Protein AF-A0A016WH17-F1 (afdb_monomer_lite)

Foldseek 3Di:
DDWDQAPVRDTGPDPVVVVVRVVVVVCCVVVPPPPDPPPCPPPPPDPPPPCNVVVVVVVVVPDDPPPDPPPPPPPPPDPDPDDDDDD

Radius of gyration: 31.29 Å; chains: 1; bounding box: 49×58×72 Å

Secondary structure (DSSP, 8-state):
---EEPTTS-EE--HHHHHHHHHHHHHHHHH----PPP-----STT---THHHHHHHHHHHHSPTT-PPP-----------------

pLDDT: mean 74.12, std 14.38, range [45.62, 94.19]

Sequence (87 aa):
MTALRRPDGTITSSRRVMEKVIYDFYSDLFDSHVQLPPYHLREDGYLIPSVLPSEVRHAIKSVKNRTAPGPDRTGSLHAVPVGMQGT

Organism: NCBI:txid53326

Structure (mmCIF, N/CA/C/O backbone):
data_AF-A0A016WH17-F1
#
_entry.id   AF-A0A016WH17-F1
#
loop_
_atom_site.group_PDB
_atom_site.id
_atom_site.type_symbol
_atom_site.label_atom_id
_atom_site.label_alt_id
_atom_site.label_comp_id
_atom_site.label_asym_id
_atom_site.label_entity_id
_atom_site.label_seq_id
_atom_site.pdbx_PDB_ins_code
_atom_site.Cartn_x
_atom_site.Cartn_y
_atom_site.Cartn_z
_atom_site.occupancy
_atom_site.B_iso_or_equiv
_atom_site.auth_seq_id
_atom_site.auth_comp_id
_atom_site.auth_asym_id
_atom_site.auth_atom_id
_atom_site.pdbx_PDB_model_num
ATOM 1 N N . MET A 1 1 ? 23.682 -7.670 -4.081 1.00 70.06 1 MET A N 1
ATOM 2 C CA . MET A 1 1 ? 23.444 -6.799 -5.250 1.00 70.06 1 MET A CA 1
ATOM 3 C C . MET A 1 1 ? 21.949 -6.547 -5.317 1.00 70.06 1 MET A C 1
ATOM 5 O O . MET A 1 1 ? 21.205 -7.510 -5.431 1.00 70.06 1 MET A O 1
ATOM 9 N N . THR A 1 2 ? 21.507 -5.307 -5.122 1.00 83.75 2 THR A N 1
ATOM 10 C CA . THR A 1 2 ? 20.080 -4.953 -5.037 1.00 83.75 2 THR A CA 1
ATOM 11 C C . THR A 1 2 ? 19.630 -4.372 -6.374 1.00 83.75 2 THR A C 1
ATOM 13 O O . THR A 1 2 ? 20.352 -3.572 -6.964 1.00 83.75 2 THR A O 1
ATOM 16 N N . ALA A 1 3 ? 18.468 -4.788 -6.870 1.00 89.06 3 ALA A N 1
ATOM 17 C CA . ALA A 1 3 ? 17.906 -4.321 -8.131 1.00 89.06 3 ALA A CA 1
ATOM 18 C C . ALA A 1 3 ? 16.388 -4.190 -7.991 1.00 89.06 3 ALA A C 1
ATOM 20 O O . ALA A 1 3 ? 15.759 -5.003 -7.314 1.00 89.06 3 ALA A O 1
ATOM 21 N N . LEU A 1 4 ? 15.809 -3.166 -8.613 1.00 92.75 4 LEU A N 1
ATOM 22 C CA . LEU A 1 4 ? 14.367 -2.954 -8.650 1.00 92.75 4 LEU A CA 1
ATOM 23 C C . LEU A 1 4 ? 13.808 -3.388 -9.994 1.00 92.75 4 LEU A C 1
ATOM 25 O O . LEU A 1 4 ? 14.433 -3.201 -11.038 1.00 92.75 4 LEU A O 1
ATOM 29 N N . ARG A 1 5 ? 12.603 -3.946 -9.960 1.00 92.00 5 ARG A N 1
ATOM 30 C CA . ARG A 1 5 ? 11.833 -4.239 -11.159 1.00 92.00 5 ARG A CA 1
ATOM 31 C C . ARG A 1 5 ? 10.919 -3.056 -11.453 1.00 92.00 5 ARG A C 1
ATOM 33 O O . ARG A 1 5 ? 10.156 -2.625 -10.594 1.00 92.00 5 ARG A O 1
ATOM 40 N N . ARG A 1 6 ? 11.013 -2.539 -12.670 1.00 89.50 6 ARG A N 1
ATOM 41 C CA . ARG A 1 6 ? 10.137 -1.495 -13.196 1.00 89.50 6 ARG A CA 1
ATOM 42 C C . ARG A 1 6 ? 8.754 -2.075 -13.532 1.00 89.50 6 ARG A C 1
ATOM 44 O O . ARG A 1 6 ? 8.645 -3.284 -13.761 1.00 89.50 6 ARG A O 1
ATOM 51 N N . PRO A 1 7 ? 7.711 -1.235 -13.643 1.00 86.12 7 PRO A N 1
ATOM 52 C CA . PRO A 1 7 ? 6.389 -1.673 -14.099 1.00 86.12 7 PRO A CA 1
ATOM 53 C C . PRO A 1 7 ? 6.410 -2.347 -15.482 1.00 86.12 7 PRO A C 1
ATOM 55 O O . PRO A 1 7 ? 5.675 -3.302 -15.707 1.00 86.12 7 PRO A O 1
ATOM 58 N N . ASP A 1 8 ? 7.318 -1.923 -16.370 1.00 87.69 8 ASP A N 1
ATOM 59 C CA . ASP A 1 8 ? 7.543 -2.521 -17.699 1.00 87.69 8 ASP A CA 1
ATOM 60 C C . ASP A 1 8 ? 8.200 -3.920 -17.663 1.00 87.69 8 ASP A C 1
ATOM 62 O O . ASP A 1 8 ? 8.422 -4.534 -18.703 1.00 87.69 8 ASP A O 1
ATOM 66 N N . GLY A 1 9 ? 8.514 -4.440 -16.470 1.00 87.75 9 GLY A N 1
ATOM 67 C CA . GLY A 1 9 ? 9.136 -5.748 -16.268 1.00 87.75 9 GLY A CA 1
ATOM 68 C C . GLY A 1 9 ? 10.665 -5.738 -16.270 1.00 87.75 9 GLY A C 1
ATOM 69 O O . GLY A 1 9 ? 11.270 -6.735 -15.877 1.00 87.75 9 GLY A O 1
ATOM 70 N N . THR A 1 10 ? 11.306 -4.625 -16.628 1.00 93.12 10 THR A N 1
ATOM 71 C CA . THR A 1 10 ? 12.770 -4.523 -16.674 1.00 93.12 10 THR A CA 1
ATOM 72 C C . THR A 1 10 ? 13.358 -4.498 -15.266 1.00 93.12 10 THR A C 1
ATOM 74 O O . THR A 1 10 ? 12.910 -3.735 -14.408 1.00 93.12 10 THR A O 1
ATOM 77 N N . ILE A 1 11 ? 14.406 -5.287 -15.023 1.00 92.69 11 ILE A N 1
ATOM 78 C CA . ILE A 1 11 ? 15.156 -5.274 -13.761 1.00 92.69 11 ILE A CA 1
ATOM 79 C C . ILE A 1 11 ? 16.348 -4.325 -13.903 1.00 92.69 11 ILE A C 1
ATOM 81 O O . ILE A 1 11 ? 17.141 -4.447 -14.833 1.00 92.69 11 ILE A O 1
ATOM 85 N N . THR A 1 12 ? 16.485 -3.379 -12.978 1.00 91.19 12 THR A N 1
ATOM 86 C CA . THR A 1 12 ? 17.547 -2.368 -12.980 1.00 91.19 12 THR A CA 1
ATOM 87 C C . THR A 1 12 ? 18.245 -2.287 -11.630 1.00 91.19 12 THR A C 1
ATOM 89 O O . THR A 1 12 ? 17.610 -2.266 -10.579 1.00 91.19 12 THR A O 1
ATOM 92 N N . SER A 1 13 ? 19.570 -2.207 -11.660 1.00 92.81 13 SER A N 1
ATOM 93 C CA . SER A 1 13 ? 20.431 -1.943 -10.500 1.00 92.81 13 SER A CA 1
ATOM 94 C C . SER A 1 13 ? 21.053 -0.541 -10.539 1.00 92.81 13 SER A C 1
ATOM 96 O O . SER A 1 13 ? 21.858 -0.188 -9.678 1.00 92.81 13 SER A O 1
ATOM 98 N N . SER A 1 14 ? 20.709 0.271 -11.547 1.00 93.38 14 SER A N 1
ATOM 99 C CA . SER A 1 14 ? 21.236 1.629 -11.683 1.00 93.38 14 SER A CA 1
ATOM 100 C C . SER A 1 14 ? 20.595 2.555 -10.658 1.00 93.38 14 SER A C 1
ATOM 102 O O . SER A 1 14 ? 19.376 2.723 -10.660 1.00 93.38 14 SER A O 1
ATOM 104 N N . ARG A 1 15 ? 21.421 3.222 -9.840 1.00 92.69 15 ARG A N 1
ATOM 105 C CA . ARG A 1 15 ? 20.972 4.132 -8.774 1.00 92.69 15 ARG A CA 1
ATOM 106 C C . ARG A 1 15 ? 19.945 5.159 -9.259 1.00 92.69 15 ARG A C 1
ATOM 108 O O . ARG A 1 15 ? 18.863 5.231 -8.695 1.00 92.69 15 ARG A O 1
ATOM 115 N N . ARG A 1 16 ? 20.250 5.899 -10.332 1.00 94.19 16 ARG A N 1
ATOM 116 C CA . ARG A 1 16 ? 19.356 6.948 -10.869 1.00 94.19 16 ARG A CA 1
ATOM 117 C C . ARG A 1 16 ? 18.005 6.390 -11.311 1.00 94.19 16 ARG A C 1
ATOM 119 O O . ARG A 1 16 ? 16.973 7.027 -11.146 1.00 94.19 16 ARG A O 1
ATOM 126 N N . VAL A 1 17 ? 18.017 5.195 -11.898 1.00 92.25 17 VAL A N 1
ATOM 127 C CA . VAL A 1 17 ? 16.791 4.553 -12.380 1.00 92.25 17 VAL A CA 1
ATOM 128 C C . VAL A 1 17 ? 15.983 4.019 -11.200 1.00 92.25 17 VAL A C 1
ATOM 130 O O . VAL A 1 17 ? 14.770 4.177 -11.186 1.00 92.25 17 VAL A O 1
ATOM 133 N N . MET A 1 18 ? 16.641 3.440 -10.194 1.00 93.81 18 MET A N 1
ATOM 134 C CA . MET A 1 18 ? 15.992 2.992 -8.962 1.00 93.81 18 MET A CA 1
ATOM 135 C C . MET A 1 18 ? 15.351 4.157 -8.199 1.00 93.81 18 MET A C 1
ATOM 137 O O . MET A 1 18 ? 14.202 4.039 -7.790 1.00 93.81 18 MET A O 1
ATOM 141 N N . GLU A 1 19 ? 16.055 5.285 -8.060 1.00 94.12 19 GLU A N 1
ATOM 142 C CA . GLU A 1 19 ? 15.524 6.510 -7.442 1.00 94.12 19 GLU A CA 1
ATOM 143 C C . GLU A 1 19 ? 14.250 6.980 -8.157 1.00 94.12 19 GLU A C 1
ATOM 145 O O . GLU A 1 19 ? 13.255 7.279 -7.501 1.00 94.12 19 GLU A O 1
ATOM 150 N N . LYS A 1 20 ? 14.237 6.951 -9.497 1.00 93.94 20 LYS A N 1
ATOM 151 C CA . LYS A 1 20 ? 13.044 7.292 -10.279 1.00 93.94 20 LYS A CA 1
ATOM 152 C C . LYS A 1 20 ? 11.890 6.308 -10.062 1.00 93.94 20 LYS A C 1
ATOM 154 O O . LYS A 1 20 ? 10.767 6.736 -9.858 1.00 93.94 20 LYS A O 1
ATOM 159 N N . VAL A 1 21 ? 12.156 5.001 -10.076 1.00 92.69 21 VAL A N 1
ATOM 160 C CA . VAL A 1 21 ? 11.121 3.969 -9.856 1.00 92.69 21 VAL A CA 1
ATOM 161 C C . VAL A 1 21 ? 10.457 4.129 -8.492 1.00 92.69 21 VAL A C 1
ATOM 163 O O . VAL A 1 21 ? 9.247 3.967 -8.376 1.00 92.69 21 VAL A O 1
ATOM 166 N N . ILE A 1 22 ? 11.246 4.457 -7.469 1.00 93.06 22 ILE A N 1
ATOM 167 C CA . ILE A 1 22 ? 10.738 4.730 -6.124 1.00 93.06 22 ILE A CA 1
ATOM 168 C C . ILE A 1 22 ? 9.892 6.006 -6.125 1.00 93.06 22 ILE A C 1
ATOM 170 O O . ILE A 1 22 ? 8.806 6.007 -5.554 1.00 93.06 22 ILE A O 1
ATOM 174 N N . TYR A 1 23 ? 10.373 7.074 -6.766 1.00 93.19 23 TYR A N 1
ATOM 175 C CA . TYR A 1 23 ? 9.638 8.332 -6.869 1.00 93.19 23 TYR A CA 1
ATOM 176 C C . TYR A 1 23 ? 8.281 8.140 -7.554 1.00 93.19 23 TYR A C 1
ATOM 178 O O . TYR A 1 23 ? 7.264 8.454 -6.946 1.00 93.19 23 TYR A O 1
ATOM 186 N N . ASP A 1 24 ? 8.267 7.543 -8.749 1.00 91.69 24 ASP A N 1
ATOM 187 C CA . ASP A 1 24 ? 7.050 7.285 -9.527 1.00 91.69 24 ASP A CA 1
ATOM 188 C C . ASP A 1 24 ? 6.044 6.450 -8.697 1.00 91.69 24 ASP A C 1
ATOM 190 O O . ASP A 1 24 ? 4.871 6.798 -8.609 1.00 91.69 24 ASP A O 1
ATOM 194 N N . PHE A 1 25 ? 6.514 5.411 -7.988 1.00 89.75 25 PHE A N 1
ATOM 195 C CA . PHE A 1 25 ? 5.670 4.582 -7.116 1.00 89.75 25 PHE A CA 1
ATOM 196 C C . PHE A 1 25 ? 5.012 5.371 -5.976 1.00 89.75 25 PHE A C 1
ATOM 198 O O . PHE A 1 25 ? 3.823 5.199 -5.707 1.00 89.75 25 PHE A O 1
ATOM 205 N N . TYR A 1 26 ? 5.773 6.215 -5.274 1.00 90.31 26 TYR A N 1
ATOM 206 C CA . TYR A 1 26 ? 5.215 7.013 -4.182 1.00 90.31 26 TYR A CA 1
ATOM 207 C C . TYR A 1 26 ? 4.312 8.131 -4.699 1.00 90.31 26 TYR A C 1
ATOM 209 O O . TYR A 1 26 ? 3.292 8.406 -4.074 1.00 90.31 26 TYR A O 1
ATOM 217 N N . SER A 1 27 ? 4.648 8.742 -5.834 1.00 90.12 27 SER A N 1
ATOM 218 C CA . SER A 1 27 ? 3.781 9.711 -6.500 1.00 90.12 27 SER A CA 1
ATOM 219 C C . SER A 1 27 ? 2.417 9.102 -6.807 1.00 90.12 27 SER A C 1
ATOM 221 O O . SER A 1 27 ? 1.416 9.645 -6.352 1.00 90.12 27 SER A O 1
ATOM 223 N N . ASP A 1 28 ? 2.377 7.938 -7.458 1.00 87.81 28 ASP A N 1
ATOM 224 C CA . ASP A 1 28 ? 1.122 7.248 -7.771 1.00 87.81 28 ASP A CA 1
ATOM 225 C C . ASP A 1 28 ? 0.342 6.872 -6.500 1.00 87.81 28 ASP A C 1
ATOM 227 O O . ASP A 1 28 ? -0.879 6.998 -6.454 1.00 87.81 28 ASP A O 1
ATOM 231 N N . LEU A 1 29 ? 1.035 6.443 -5.439 1.00 86.75 29 LEU A N 1
ATOM 232 C CA . LEU A 1 29 ? 0.400 6.069 -4.174 1.00 86.75 29 LEU A CA 1
ATOM 233 C C . LEU A 1 29 ? -0.307 7.255 -3.506 1.00 86.75 29 LEU A C 1
ATOM 235 O O . LEU A 1 29 ? -1.447 7.113 -3.067 1.00 86.75 29 LEU A O 1
ATOM 239 N N . PHE A 1 30 ? 0.359 8.407 -3.418 1.00 82.12 30 PHE A N 1
ATOM 240 C CA . PHE A 1 30 ? -0.206 9.596 -2.776 1.00 82.12 30 PHE A CA 1
ATOM 241 C C . PHE A 1 30 ? -1.211 10.336 -3.664 1.00 82.12 30 PHE A C 1
ATOM 243 O O . PHE A 1 30 ? -2.124 10.959 -3.128 1.00 82.12 30 PHE A O 1
ATOM 250 N N . ASP A 1 31 ? -1.070 10.249 -4.988 1.00 81.44 31 ASP A N 1
ATOM 251 C CA . ASP A 1 31 ? -2.016 10.825 -5.952 1.00 81.44 31 ASP A CA 1
ATOM 252 C C . ASP A 1 31 ? -3.265 9.946 -6.136 1.00 81.44 31 ASP A C 1
ATOM 254 O O . ASP A 1 31 ? -4.347 10.433 -6.468 1.00 81.44 31 ASP A O 1
ATOM 258 N N . SER A 1 32 ? -3.164 8.644 -5.833 1.00 74.44 32 SER A N 1
ATOM 259 C CA . SER A 1 32 ? -4.314 7.746 -5.749 1.00 74.44 32 SER A CA 1
ATOM 260 C C . SER A 1 32 ? -5.165 8.061 -4.514 1.00 74.44 32 SER A C 1
ATOM 262 O O . SER A 1 32 ? -5.172 7.361 -3.502 1.00 74.44 32 SER A O 1
ATOM 264 N N . HIS A 1 33 ? -5.947 9.134 -4.597 1.00 71.69 33 HIS A N 1
ATOM 265 C CA . HIS A 1 33 ? -7.066 9.369 -3.699 1.00 71.69 33 HIS A CA 1
ATOM 266 C C . HIS A 1 33 ? -8.135 8.305 -3.954 1.00 71.69 33 HIS A C 1
ATOM 268 O O . HIS A 1 33 ? -9.146 8.537 -4.618 1.00 71.69 33 HIS A O 1
ATOM 274 N N . VAL A 1 34 ? -7.913 7.106 -3.417 1.00 67.62 34 VAL A N 1
ATOM 275 C CA . VAL A 1 34 ? -8.965 6.114 -3.255 1.00 67.62 34 VAL A CA 1
ATOM 276 C C . VAL A 1 34 ? -10.015 6.786 -2.382 1.00 67.62 34 VAL A C 1
ATOM 278 O O . VAL A 1 34 ? -9.785 7.022 -1.195 1.00 67.62 34 VAL A O 1
ATOM 281 N N . GLN A 1 35 ? -11.159 7.131 -2.978 1.00 69.38 35 GLN A N 1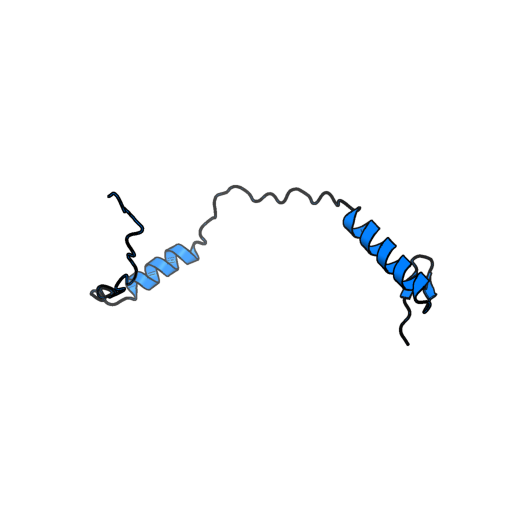
ATOM 282 C CA . GLN A 1 35 ? -12.364 7.427 -2.217 1.00 69.38 35 GLN A CA 1
ATOM 283 C C . GLN A 1 35 ? -12.708 6.153 -1.457 1.00 69.38 35 GLN A C 1
ATOM 285 O O . GLN A 1 35 ? -13.409 5.271 -1.952 1.00 69.38 35 GLN A O 1
ATOM 290 N N . LEU A 1 36 ? -12.145 6.026 -0.257 1.00 70.62 36 LEU A N 1
ATOM 291 C CA . LEU A 1 36 ? -12.604 5.035 0.685 1.00 70.62 36 LEU A CA 1
ATOM 292 C C . LEU A 1 36 ? -14.091 5.324 0.892 1.00 70.62 36 LEU A C 1
ATOM 294 O O . LEU A 1 36 ? -14.457 6.496 1.064 1.00 70.62 36 LEU A O 1
ATOM 298 N N . PRO A 1 37 ? -14.961 4.301 0.847 1.00 71.94 37 PRO A N 1
ATOM 299 C CA . PRO A 1 37 ? -16.335 4.500 1.263 1.00 71.94 37 PRO A CA 1
ATOM 300 C C . PRO A 1 37 ? -16.291 5.171 2.640 1.00 71.94 37 PRO A C 1
ATOM 302 O O . PRO A 1 37 ? -15.473 4.751 3.470 1.00 71.94 37 PRO A O 1
ATOM 305 N N . PRO A 1 38 ? -17.094 6.226 2.875 1.00 67.75 38 PRO A N 1
ATOM 306 C CA . PRO A 1 38 ? -17.101 6.916 4.151 1.00 67.75 38 PRO A CA 1
ATOM 307 C C . PRO A 1 38 ? -17.162 5.869 5.254 1.00 67.75 38 PRO A C 1
ATOM 309 O O . PRO A 1 38 ? -18.052 5.010 5.250 1.00 67.75 38 PRO A O 1
ATOM 312 N N . TYR A 1 39 ? -16.172 5.873 6.145 1.00 62.44 39 TYR A N 1
ATOM 313 C CA . TYR A 1 39 ? -16.232 5.036 7.328 1.00 62.44 39 TYR A CA 1
ATOM 314 C C . TYR A 1 39 ? -17.408 5.585 8.127 1.00 62.44 39 TYR A C 1
ATOM 316 O O . TYR A 1 39 ? -17.300 6.631 8.765 1.00 62.44 39 TYR A O 1
ATOM 324 N N . HIS A 1 40 ? -18.570 4.946 7.988 1.00 63.38 40 HIS A N 1
ATOM 325 C CA . HIS A 1 40 ? -19.759 5.288 8.745 1.00 63.38 40 HIS A CA 1
ATOM 326 C C . HIS A 1 40 ? -19.467 4.837 10.168 1.00 63.38 40 HIS A C 1
ATOM 328 O O . HIS A 1 40 ? -19.833 3.737 10.580 1.00 63.38 40 HIS A O 1
ATOM 334 N N . LEU A 1 41 ? -18.742 5.673 10.906 1.00 60.03 41 LEU A N 1
ATOM 335 C CA . LEU A 1 41 ? -18.729 5.637 12.350 1.00 60.03 41 LEU A CA 1
ATOM 336 C C . LEU A 1 41 ? -20.163 5.998 12.719 1.00 60.03 41 LEU A C 1
ATOM 338 O O . LEU A 1 41 ? -20.526 7.170 12.772 1.00 60.03 41 LEU A O 1
ATOM 342 N N . ARG A 1 42 ? -21.025 4.975 12.763 1.00 58.47 42 ARG A N 1
ATOM 343 C CA . ARG A 1 42 ? -22.426 5.147 13.111 1.00 58.47 42 ARG A CA 1
ATOM 344 C C . ARG A 1 42 ? -22.407 5.882 14.442 1.00 58.47 42 ARG A C 1
ATOM 346 O O . ARG A 1 42 ? -21.784 5.440 15.402 1.00 58.47 42 ARG A O 1
ATOM 353 N N . GLU A 1 43 ? -23.067 7.026 14.482 1.00 56.62 43 GLU A N 1
ATOM 354 C CA . GLU A 1 43 ? -23.349 7.735 15.723 1.00 56.62 43 GLU A CA 1
ATOM 355 C C . GLU A 1 43 ? -24.399 6.969 16.555 1.00 56.62 43 GLU A C 1
ATOM 357 O O . GLU A 1 43 ? -25.191 7.571 17.275 1.00 56.62 43 GLU A O 1
ATOM 362 N N . ASP A 1 44 ? -24.455 5.632 16.477 1.00 56.28 44 ASP A N 1
ATOM 363 C CA . ASP A 1 44 ? -25.167 4.825 17.462 1.00 56.28 44 ASP A CA 1
ATOM 364 C C . ASP A 1 44 ? -24.280 4.725 18.702 1.00 56.28 44 ASP A C 1
ATOM 366 O O . ASP A 1 44 ? -23.634 3.720 18.981 1.00 56.28 44 ASP A O 1
ATOM 370 N N . GLY A 1 45 ? -24.226 5.873 19.386 1.00 58.34 45 GLY A N 1
ATOM 371 C CA . GLY A 1 45 ? -23.377 6.221 20.511 1.00 58.34 45 GLY A CA 1
ATOM 372 C C . GLY A 1 45 ? -22.779 5.025 21.214 1.00 58.34 45 GLY A C 1
ATOM 373 O O . GLY A 1 45 ? -23.503 4.325 21.910 1.00 58.34 45 GLY A O 1
ATOM 374 N N . TYR A 1 46 ? -21.471 4.839 21.004 1.00 59.62 46 TYR A N 1
ATOM 375 C CA . TYR A 1 46 ? -20.558 4.034 21.811 1.00 59.62 46 TYR A CA 1
ATOM 376 C C . TYR A 1 46 ? -21.325 3.041 22.686 1.00 59.62 46 TYR A C 1
ATOM 378 O O . TYR A 1 46 ? -21.513 3.291 23.879 1.00 59.62 46 TYR A O 1
ATOM 386 N N . LEU A 1 47 ? -21.887 1.988 22.073 1.00 66.06 47 LEU A N 1
ATOM 387 C CA . LEU A 1 47 ? -22.622 0.968 22.811 1.00 66.06 47 LEU A CA 1
ATOM 388 C C . LEU A 1 47 ? -21.620 0.364 23.777 1.00 66.06 47 LEU A C 1
ATOM 390 O O . LEU A 1 47 ? -20.833 -0.500 23.397 1.00 66.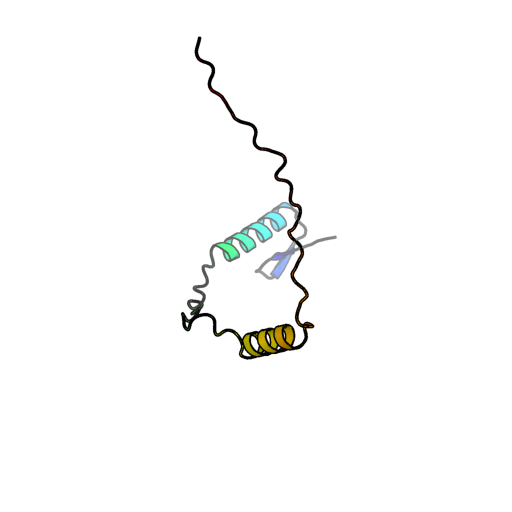06 47 LEU A O 1
ATOM 394 N N . ILE A 1 48 ? -21.612 0.884 25.004 1.00 62.47 48 ILE A N 1
ATOM 395 C CA . ILE A 1 48 ? -20.840 0.372 26.118 1.00 62.47 48 ILE A CA 1
ATOM 396 C C . ILE A 1 48 ? -21.123 -1.132 26.096 1.00 62.47 48 ILE A C 1
ATOM 398 O O . ILE A 1 48 ? -22.280 -1.511 26.323 1.00 62.47 48 ILE A O 1
ATOM 402 N N . PRO A 1 49 ? -20.129 -1.984 25.764 1.00 66.12 49 PRO A N 1
ATOM 403 C CA . PRO A 1 49 ? -20.345 -3.417 25.694 1.00 66.12 49 PRO A CA 1
ATOM 404 C C . PRO A 1 49 ? -21.041 -3.845 26.974 1.00 66.12 49 PRO A C 1
ATOM 406 O O . PRO A 1 49 ? -20.628 -3.418 28.046 1.00 66.12 49 PRO A O 1
ATOM 409 N N . SER A 1 50 ? -22.080 -4.673 26.905 1.00 65.44 50 SER A N 1
ATOM 410 C CA . SER A 1 50 ? -22.810 -5.141 28.099 1.00 65.44 50 SER A CA 1
ATOM 411 C C . SER A 1 50 ? -21.899 -5.804 29.150 1.00 65.44 50 SER A C 1
ATOM 413 O O . SER A 1 50 ? -22.262 -5.906 30.329 1.00 65.44 50 SER A O 1
ATOM 415 N N . VAL A 1 51 ? -20.696 -6.201 28.727 1.00 69.50 51 VAL A N 1
ATOM 416 C CA . VAL A 1 51 ? -19.563 -6.602 29.561 1.00 69.50 51 VAL A CA 1
ATOM 417 C C . VAL A 1 51 ? -19.139 -5.483 30.516 1.00 69.50 51 VAL A C 1
ATOM 419 O O . VAL A 1 51 ? -19.062 -5.745 31.708 1.00 69.50 51 VAL A O 1
ATOM 422 N N . LEU A 1 52 ? -18.983 -4.232 30.066 1.00 72.44 52 LEU A N 1
ATOM 423 C CA . LEU A 1 52 ? -18.514 -3.121 30.905 1.00 72.44 52 LEU A CA 1
ATOM 424 C C . LEU A 1 52 ? -19.445 -2.834 32.103 1.00 72.44 52 LEU A C 1
ATOM 426 O O . LEU A 1 52 ? -18.948 -2.806 33.227 1.00 72.44 52 LEU A O 1
ATOM 430 N N . PRO A 1 53 ? -20.784 -2.697 31.969 1.00 74.00 53 PRO A N 1
ATOM 431 C CA . PRO A 1 53 ? -21.658 -2.514 33.126 1.00 74.00 53 PRO A CA 1
ATOM 432 C C . PRO A 1 53 ? -21.666 -3.737 34.045 1.00 74.00 53 PRO A C 1
ATOM 434 O O . PRO A 1 53 ? -21.815 -3.599 35.257 1.00 74.00 53 PRO A O 1
ATOM 437 N N . SER A 1 54 ? -21.534 -4.940 33.481 1.00 80.00 54 SER A N 1
ATOM 438 C CA . SER A 1 54 ? -21.505 -6.185 34.253 1.00 80.00 54 SER A CA 1
ATOM 439 C C . SER A 1 54 ? -20.219 -6.317 35.064 1.00 80.00 54 SER A C 1
ATOM 441 O O . SER A 1 54 ? -20.275 -6.686 36.234 1.00 80.00 54 SER A O 1
ATOM 443 N N . GLU A 1 55 ? -19.090 -5.937 34.481 1.00 79.88 55 GLU A N 1
ATOM 444 C CA . GLU A 1 55 ? -17.766 -5.966 35.088 1.00 79.88 55 GLU A CA 1
ATOM 445 C C . GLU A 1 55 ? -17.612 -4.883 36.157 1.00 79.88 55 GLU A C 1
ATOM 447 O O . GLU A 1 55 ? -17.148 -5.177 37.255 1.00 79.88 55 GLU A O 1
ATOM 452 N N . VAL A 1 56 ? -18.137 -3.675 35.920 1.00 81.56 56 VAL A N 1
ATOM 453 C CA . VAL A 1 56 ? -18.197 -2.611 36.936 1.00 81.56 56 VAL A CA 1
ATOM 454 C C . VAL A 1 56 ? -19.030 -3.052 38.143 1.00 81.56 56 VAL A C 1
ATOM 456 O O . VAL A 1 56 ? -18.583 -2.927 39.283 1.00 81.56 56 VAL A O 1
ATOM 459 N N . ARG A 1 57 ? -20.220 -3.633 37.925 1.00 82.69 57 ARG A N 1
ATOM 460 C CA . ARG A 1 57 ? -21.046 -4.175 39.023 1.00 82.69 57 ARG A CA 1
ATOM 461 C C . ARG A 1 57 ? -20.343 -5.310 39.763 1.00 82.69 57 ARG A C 1
ATOM 463 O O . ARG A 1 57 ? -20.442 -5.389 40.987 1.00 82.69 57 ARG A O 1
ATOM 470 N N . HIS A 1 58 ? -19.663 -6.190 39.032 1.00 84.62 58 HIS A N 1
ATOM 471 C CA . HIS A 1 58 ? -18.933 -7.307 39.616 1.00 84.62 58 HIS A CA 1
ATOM 472 C C . HIS A 1 58 ? -17.758 -6.819 40.469 1.00 84.62 58 HIS A C 1
ATOM 474 O O . HIS A 1 58 ? -17.634 -7.240 41.616 1.00 84.62 58 HIS A O 1
ATOM 480 N N . ALA A 1 59 ? -16.965 -5.872 39.965 1.00 83.12 59 ALA A N 1
ATOM 481 C CA . ALA A 1 59 ? -15.849 -5.266 40.681 1.00 83.12 59 ALA A CA 1
ATOM 482 C C . ALA A 1 59 ? -16.313 -4.549 41.958 1.00 83.12 59 ALA A C 1
ATOM 484 O O . ALA A 1 59 ? -15.783 -4.820 43.032 1.00 83.12 59 ALA A O 1
ATOM 485 N N . ILE A 1 60 ? -17.360 -3.717 41.881 1.00 78.88 60 ILE A N 1
ATOM 486 C CA . ILE A 1 60 ? -17.928 -3.023 43.052 1.00 78.88 60 ILE A CA 1
ATOM 4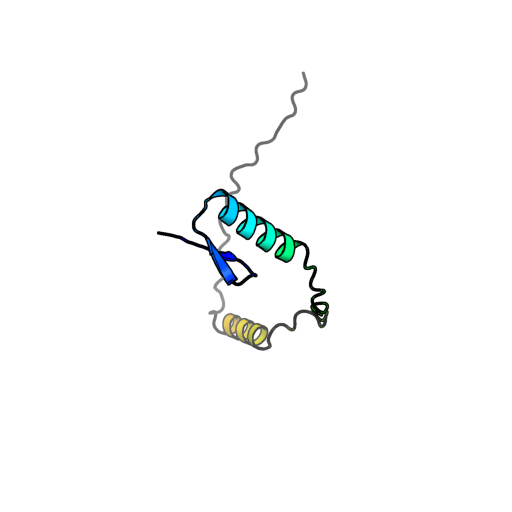87 C C . ILE A 1 60 ? -18.400 -4.029 44.109 1.00 78.88 60 ILE A C 1
ATOM 489 O O . ILE A 1 60 ? -18.128 -3.855 45.293 1.00 78.88 60 ILE A O 1
ATOM 493 N N . LYS A 1 61 ? -19.078 -5.104 43.688 1.00 81.38 61 LYS A N 1
ATOM 494 C CA . LYS A 1 61 ? -19.547 -6.163 44.592 1.00 81.38 61 LYS A CA 1
ATOM 495 C C . LYS A 1 61 ? -18.400 -7.008 45.164 1.00 81.38 61 LYS A C 1
ATOM 497 O O . LYS A 1 61 ? -18.531 -7.532 46.267 1.00 81.38 61 LYS A O 1
ATOM 502 N N . SER A 1 62 ? -17.304 -7.162 44.420 1.00 78.38 62 SER A N 1
ATOM 503 C CA . SER A 1 62 ? -16.117 -7.917 44.833 1.00 78.38 62 SER A CA 1
ATOM 504 C C . SER A 1 62 ? -15.250 -7.162 45.844 1.00 78.38 62 SER A C 1
ATOM 506 O O . SER A 1 62 ? -14.464 -7.787 46.557 1.00 78.38 62 SER A O 1
ATOM 508 N N . VAL A 1 63 ? -15.353 -5.834 45.915 1.00 75.62 63 VAL A N 1
ATOM 509 C CA . VAL A 1 63 ? -14.594 -5.032 46.879 1.00 75.62 63 VAL A CA 1
ATOM 510 C C . VAL A 1 63 ? -15.249 -5.131 48.260 1.00 75.62 63 VAL A C 1
ATOM 512 O O . VAL A 1 63 ? -16.450 -4.936 48.431 1.00 75.62 63 VAL A O 1
ATOM 515 N N . LYS A 1 64 ? -14.445 -5.429 49.287 1.00 78.38 64 LYS A N 1
ATOM 516 C CA . LYS A 1 64 ? -14.894 -5.442 50.685 1.00 78.38 64 LYS A CA 1
ATOM 517 C C . LYS A 1 64 ? -15.362 -4.038 51.091 1.00 78.38 64 LYS A C 1
ATOM 519 O O . LYS A 1 64 ? -14.620 -3.067 50.957 1.00 78.38 64 LYS A O 1
ATOM 524 N N . ASN A 1 65 ? -16.573 -3.934 51.637 1.00 70.38 65 ASN A N 1
ATOM 525 C CA . ASN A 1 65 ? -17.115 -2.666 52.130 1.00 70.38 65 ASN A CA 1
ATOM 526 C C . ASN A 1 65 ? -16.164 -2.038 53.171 1.00 70.38 65 ASN A C 1
ATOM 528 O O . ASN A 1 65 ? -15.804 -2.707 54.142 1.00 70.38 65 ASN A O 1
ATOM 532 N N . ARG A 1 66 ? -15.830 -0.748 52.983 1.00 61.06 66 ARG A N 1
ATOM 533 C CA . ARG A 1 66 ? -14.919 0.109 53.787 1.00 61.06 66 ARG A CA 1
ATOM 534 C C . ARG A 1 66 ? -13.448 0.204 53.363 1.00 61.06 66 ARG A C 1
ATOM 536 O O . ARG A 1 66 ? -12.652 0.747 54.125 1.00 61.06 66 ARG A O 1
ATOM 543 N N . THR A 1 67 ? -13.082 -0.184 52.145 1.00 62.72 67 THR A N 1
ATOM 544 C CA . THR A 1 67 ? -11.839 0.338 51.552 1.00 62.72 67 THR A CA 1
ATOM 545 C C . THR A 1 67 ? -12.109 1.726 50.975 1.00 62.72 67 THR A C 1
ATOM 547 O O . THR A 1 67 ? -12.344 1.879 49.782 1.00 62.72 67 THR A O 1
ATOM 550 N N . ALA A 1 68 ? -12.145 2.742 51.838 1.00 63.25 68 ALA A N 1
ATOM 551 C CA . ALA A 1 68 ? -11.981 4.110 51.368 1.00 63.25 68 ALA A CA 1
ATOM 552 C C . ALA A 1 68 ? -10.520 4.243 50.909 1.00 63.25 68 ALA A C 1
ATOM 554 O O . ALA A 1 68 ? -9.630 3.939 51.712 1.00 63.25 68 ALA A O 1
ATOM 555 N N . PRO A 1 69 ? -10.240 4.649 49.658 1.00 66.38 69 PRO A N 1
ATOM 556 C CA . PRO A 1 69 ? -8.921 5.159 49.323 1.00 66.38 69 PRO A CA 1
ATOM 557 C C . PRO A 1 69 ? -8.629 6.270 50.332 1.00 66.38 69 PRO A C 1
ATOM 559 O O . PRO A 1 69 ? -9.434 7.192 50.494 1.00 66.38 69 PRO A O 1
ATOM 562 N N . GLY A 1 70 ? -7.559 6.116 51.111 1.00 68.06 70 GLY A N 1
ATOM 563 C CA . GLY A 1 70 ? -7.144 7.165 52.033 1.00 68.06 70 GLY A CA 1
ATOM 564 C C . GLY A 1 70 ? -6.911 8.462 51.253 1.00 68.06 70 GLY A C 1
ATOM 565 O O . GLY A 1 70 ? -6.645 8.397 50.055 1.00 68.06 70 GLY A O 1
ATOM 566 N N . PRO A 1 71 ? -7.024 9.636 51.893 1.00 68.56 71 PRO A N 1
ATOM 567 C CA . PRO A 1 71 ? -6.748 10.899 51.223 1.00 68.56 71 PRO A CA 1
ATOM 568 C C . PRO A 1 71 ? -5.334 10.850 50.644 1.00 68.56 71 PRO A C 1
ATOM 570 O O . PRO A 1 71 ? -4.353 10.800 51.394 1.00 68.56 71 PRO A O 1
ATOM 573 N N . ASP A 1 72 ? -5.240 10.821 49.315 1.00 65.69 72 ASP A N 1
ATOM 574 C CA . ASP A 1 72 ? -3.965 10.849 48.621 1.00 65.69 72 ASP A CA 1
ATOM 575 C C . ASP A 1 72 ? -3.256 12.140 49.019 1.00 65.69 72 ASP A C 1
ATOM 577 O O . ASP A 1 72 ? -3.715 13.253 48.758 1.00 65.69 72 ASP A O 1
ATOM 581 N N . ARG A 1 73 ? -2.120 11.995 49.706 1.00 61.41 73 ARG A N 1
ATOM 582 C CA . ARG A 1 73 ? -1.228 13.105 50.050 1.00 61.41 73 ARG A CA 1
ATOM 583 C C . ARG A 1 73 ? -0.443 13.537 48.814 1.00 61.41 73 ARG A C 1
ATOM 585 O O . ARG A 1 73 ? 0.783 13.614 48.853 1.00 61.41 73 ARG A O 1
ATOM 592 N N . THR A 1 74 ? -1.131 13.843 47.719 1.00 60.25 74 THR A N 1
ATOM 593 C CA . THR A 1 74 ? -0.550 14.654 46.654 1.00 60.25 74 THR A CA 1
ATOM 594 C C . THR A 1 74 ? -0.425 16.070 47.200 1.00 60.25 74 THR A C 1
ATOM 596 O O . THR A 1 74 ? -1.279 16.927 46.987 1.00 60.25 74 THR A O 1
ATOM 599 N N . GLY A 1 75 ? 0.630 16.297 47.984 1.00 56.12 75 GLY A N 1
ATOM 600 C CA . GLY A 1 75 ? 1.101 17.634 48.282 1.00 56.12 75 GLY A CA 1
ATOM 601 C C . GLY A 1 75 ? 1.424 18.297 46.953 1.00 56.12 75 GLY A C 1
ATOM 602 O O . GLY A 1 75 ? 2.384 17.926 46.284 1.00 56.12 75 GLY A O 1
ATOM 603 N N . SER A 1 76 ? 0.595 19.254 46.555 1.00 56.66 76 SER A N 1
ATOM 604 C CA . SER A 1 76 ? 0.879 20.166 45.460 1.00 56.66 76 SER A CA 1
ATOM 605 C C . SER A 1 76 ? 2.036 21.083 45.874 1.00 56.66 76 SER A C 1
ATOM 607 O O . SER A 1 76 ? 1.830 22.224 46.287 1.00 56.66 76 SER A O 1
ATOM 609 N N . LEU A 1 77 ? 3.269 20.581 45.804 1.00 55.09 77 LEU A N 1
ATOM 610 C CA . LEU A 1 77 ? 4.457 21.425 45.749 1.00 55.09 77 LEU A CA 1
ATOM 611 C C . LEU A 1 77 ? 4.554 21.974 44.328 1.00 55.09 77 LEU A C 1
ATOM 613 O O . LEU A 1 77 ? 5.045 21.291 43.440 1.00 55.09 77 LEU A O 1
ATOM 617 N N . HIS A 1 78 ? 4.003 23.170 44.135 1.00 56.34 78 HIS A N 1
ATOM 618 C CA . HIS A 1 78 ? 4.480 24.251 43.262 1.00 56.34 78 HIS A CA 1
ATOM 619 C C . HIS A 1 78 ? 3.312 25.206 42.985 1.00 56.34 78 HIS A C 1
ATOM 621 O O . HIS A 1 78 ? 2.722 25.222 41.910 1.00 56.34 78 HIS A O 1
ATOM 627 N N . ALA A 1 79 ? 2.988 26.040 43.971 1.00 53.97 79 ALA A N 1
ATOM 628 C CA . ALA A 1 79 ? 2.397 27.339 43.694 1.00 53.97 79 ALA A CA 1
ATOM 629 C C . ALA A 1 79 ? 3.540 28.352 43.798 1.00 53.97 79 ALA A C 1
ATOM 631 O O . ALA A 1 79 ? 3.888 28.796 44.887 1.00 53.97 79 ALA A O 1
ATOM 632 N N . VAL A 1 80 ? 4.188 28.646 42.670 1.00 53.31 80 VAL A N 1
ATOM 633 C CA . VAL A 1 80 ? 5.035 29.837 42.554 1.00 53.31 80 VAL A CA 1
ATOM 634 C C . VAL A 1 80 ? 4.081 30.995 42.265 1.00 53.31 80 VAL A C 1
ATOM 636 O O . VAL A 1 80 ? 3.491 31.002 41.183 1.00 53.31 80 VAL A O 1
ATOM 639 N N . PRO A 1 81 ? 3.879 31.967 43.172 1.00 48.12 81 PRO A N 1
ATOM 640 C CA . PRO A 1 81 ? 3.217 33.200 42.789 1.00 48.12 81 PRO A CA 1
ATOM 641 C C . PRO A 1 81 ? 4.182 34.000 41.910 1.00 48.12 81 PRO A C 1
ATOM 64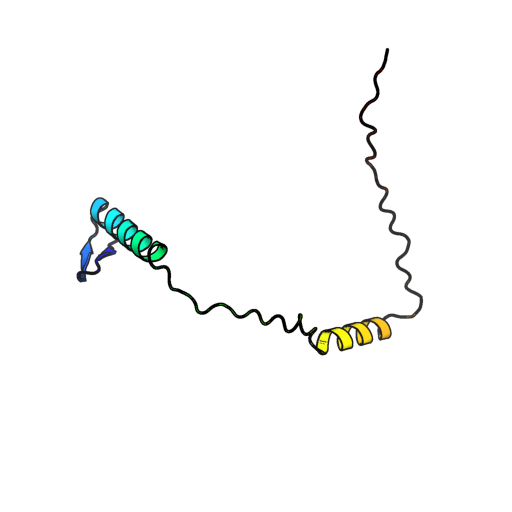3 O O . PRO A 1 81 ? 5.162 34.583 42.374 1.00 48.12 81 PRO A O 1
ATOM 646 N N . VAL A 1 82 ? 3.911 33.991 40.608 1.00 54.69 82 VAL A N 1
ATOM 647 C CA . VAL A 1 82 ? 4.482 34.947 39.664 1.00 54.69 82 VAL A CA 1
ATOM 648 C C . VAL A 1 82 ? 3.892 36.323 39.975 1.00 54.69 82 VAL A C 1
ATOM 650 O O . VAL A 1 82 ? 2.706 36.546 39.773 1.00 54.69 82 VAL A O 1
ATOM 653 N N . GLY A 1 83 ? 4.759 37.218 40.450 1.00 52.09 83 GLY A N 1
ATOM 654 C CA . GLY A 1 83 ? 4.777 38.644 40.122 1.00 52.09 83 GLY A CA 1
ATOM 655 C C . GLY A 1 83 ? 3.648 39.533 40.645 1.00 52.09 83 GLY A C 1
ATOM 656 O O . GLY A 1 83 ? 2.548 39.517 40.118 1.00 52.09 83 GLY A O 1
ATOM 657 N N . MET A 1 84 ? 4.007 40.458 41.536 1.00 49.91 84 MET A N 1
ATOM 658 C CA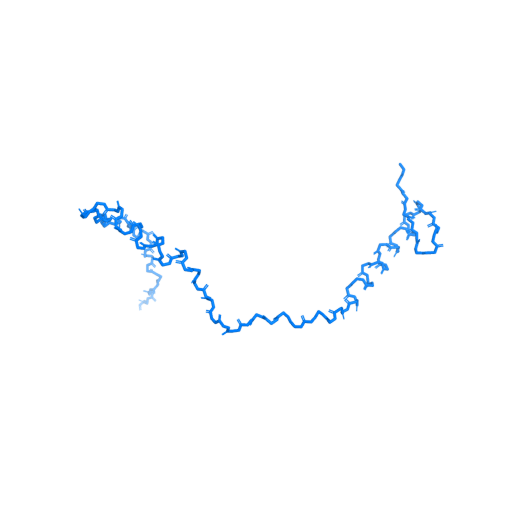 . MET A 1 84 ? 3.620 41.874 41.446 1.00 49.91 84 MET A CA 1
ATOM 659 C C . MET A 1 84 ? 4.747 42.695 42.094 1.00 49.91 84 MET A C 1
ATOM 661 O O . MET A 1 84 ? 4.769 42.895 43.305 1.00 49.91 84 MET A O 1
ATOM 665 N N . GLN A 1 85 ? 5.724 43.120 41.286 1.00 45.62 85 GLN A N 1
ATOM 666 C CA . GLN A 1 85 ? 6.580 44.253 41.639 1.00 45.62 85 GLN A CA 1
ATOM 667 C C . GLN A 1 85 ? 5.805 45.534 41.322 1.00 45.62 85 GLN A C 1
ATOM 669 O O . GLN A 1 85 ? 5.325 45.696 40.202 1.00 45.62 85 GLN A O 1
ATOM 674 N N . GLY A 1 86 ? 5.717 46.434 42.292 1.00 54.19 86 GLY A N 1
ATOM 675 C CA . GLY A 1 86 ? 5.274 47.811 42.123 1.00 54.19 86 GLY A CA 1
ATOM 676 C C . GLY A 1 86 ? 5.969 48.640 43.192 1.00 54.19 86 GLY A C 1
ATOM 677 O O . GLY A 1 86 ? 5.786 48.373 44.376 1.00 54.19 86 GLY A O 1
ATOM 678 N N . THR A 1 87 ? 6.847 49.528 42.736 1.00 53.22 87 THR A N 1
ATOM 679 C CA . THR A 1 87 ? 7.640 50.500 43.505 1.00 53.22 87 THR A CA 1
ATOM 680 C C . THR A 1 87 ? 6.787 51.495 44.268 1.00 53.22 87 THR A C 1
ATOM 68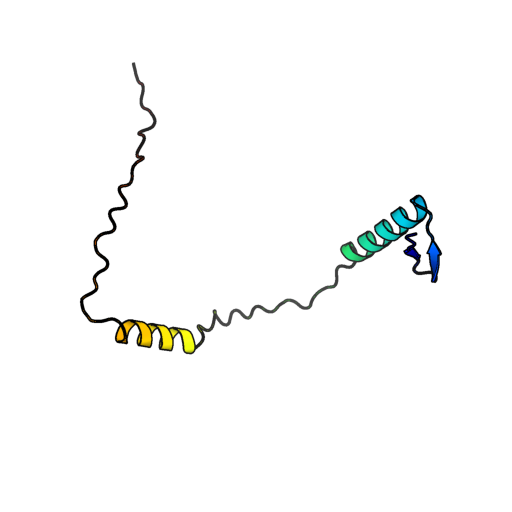2 O O . THR A 1 87 ? 5.760 51.911 43.684 1.00 53.22 87 THR A O 1
#